Protein AF-A0AAU7C6S2-F1 (afdb_monomer_lite)

Sequence (91 aa):
MAMTNDRERNTTWSYLVEFLTDHRSPWDRGVLDAHWDTAAPTSYIRASLNLAKKKRRRFFALLSSWRRHYLNGLIWGYEKELERRVRVDEA

pLDDT: mean 71.45, std 15.49, range [30.03, 91.0]

Foldseek 3Di:
DPPPPCVLQPVVLVVVCVVPVPDDDPVVNVVSVLVCLLVHDLVVLVVQLVVLVVVCPDPVVVVDVVSNVVSVVSNVSSVVSNVVVVVVVVD

Organism: NCBI:txid3120278

Structure (mmCIF, N/CA/C/O backbone):
data_AF-A0AAU7C6S2-F1
#
_entry.id   AF-A0AAU7C6S2-F1
#
loop_
_atom_site.group_PDB
_atom_site.id
_atom_site.type_symbol
_atom_site.label_atom_id
_atom_site.label_alt_id
_atom_site.label_comp_id
_atom_site.label_asym_id
_atom_site.label_entity_id
_atom_site.label_seq_id
_atom_site.pdbx_PDB_ins_code
_atom_site.Cartn_x
_atom_site.Cartn_y
_atom_site.Cartn_z
_atom_site.occupancy
_atom_site.B_iso_or_equiv
_atom_site.auth_seq_id
_atom_site.auth_comp_id
_atom_site.auth_asym_id
_atom_site.auth_atom_id
_atom_site.pdbx_PDB_model_num
ATOM 1 N N . MET A 1 1 ? -9.977 15.393 3.514 1.00 30.03 1 MET A N 1
ATOM 2 C CA . MET A 1 1 ? -9.945 14.090 2.817 1.00 30.03 1 MET A CA 1
ATOM 3 C C . MET A 1 1 ? -8.986 14.235 1.652 1.00 30.03 1 MET A C 1
ATOM 5 O O . MET A 1 1 ? -9.129 15.197 0.917 1.00 30.03 1 MET A O 1
ATOM 9 N N . ALA A 1 2 ? -7.967 13.384 1.537 1.00 30.47 2 ALA A N 1
ATOM 10 C CA . ALA A 1 2 ? -7.156 13.354 0.323 1.00 30.47 2 ALA A CA 1
ATOM 11 C C . ALA A 1 2 ? -7.921 12.481 -0.673 1.00 30.47 2 ALA A C 1
ATOM 13 O O . ALA A 1 2 ? -7.957 11.266 -0.498 1.00 30.47 2 ALA A O 1
ATOM 14 N N . MET A 1 3 ? -8.600 13.111 -1.631 1.00 34.84 3 MET A N 1
ATOM 15 C CA . MET A 1 3 ? -9.051 12.431 -2.840 1.00 34.84 3 MET A CA 1
ATOM 16 C C . MET A 1 3 ? -7.787 12.089 -3.627 1.00 34.84 3 MET A C 1
ATOM 18 O O . MET A 1 3 ? -7.255 12.914 -4.364 1.00 34.84 3 MET A O 1
ATOM 22 N N . THR A 1 4 ? -7.233 10.905 -3.373 1.00 38.44 4 THR A N 1
ATOM 23 C CA . THR A 1 4 ? -6.291 10.282 -4.298 1.00 38.44 4 THR A CA 1
ATOM 24 C C . THR A 1 4 ? -7.070 10.045 -5.579 1.00 38.44 4 THR A C 1
ATOM 26 O O . THR A 1 4 ? -8.053 9.313 -5.577 1.00 38.44 4 THR A O 1
ATOM 29 N N . ASN A 1 5 ? -6.694 10.771 -6.622 1.00 40.94 5 ASN A N 1
ATOM 30 C CA . ASN A 1 5 ? -7.313 10.737 -7.934 1.00 40.94 5 ASN A CA 1
ATOM 31 C C . ASN A 1 5 ? -7.242 9.287 -8.452 1.00 40.94 5 ASN A C 1
ATOM 33 O O . ASN A 1 5 ? -6.174 8.834 -8.854 1.00 40.94 5 ASN A O 1
ATOM 37 N N . ASP A 1 6 ? -8.352 8.542 -8.415 1.00 48.78 6 ASP A N 1
ATOM 38 C CA . ASP A 1 6 ? -8.422 7.139 -8.875 1.00 48.78 6 ASP A CA 1
ATOM 39 C C . ASP A 1 6 ? -8.032 6.972 -10.359 1.00 48.78 6 ASP A C 1
ATOM 41 O O . ASP A 1 6 ? -7.827 5.860 -10.837 1.00 48.78 6 ASP A O 1
ATOM 45 N N . ARG A 1 7 ? -7.854 8.084 -11.084 1.00 44.00 7 ARG A N 1
ATOM 46 C CA . ARG A 1 7 ? -7.400 8.150 -12.478 1.00 44.00 7 ARG A CA 1
ATOM 47 C C . ARG A 1 7 ? -5.946 7.732 -12.718 1.00 44.00 7 ARG A C 1
ATOM 49 O O . ARG A 1 7 ? -5.584 7.539 -13.871 1.00 44.00 7 ARG A O 1
ATOM 56 N N . GLU A 1 8 ? -5.128 7.566 -11.679 1.00 47.03 8 GLU A N 1
ATOM 57 C CA . GLU A 1 8 ? -3.781 6.974 -11.814 1.00 47.03 8 GLU A CA 1
ATOM 58 C C . GLU A 1 8 ? -3.761 5.452 -11.598 1.00 47.03 8 GLU A C 1
ATOM 60 O O . GLU A 1 8 ? -2.703 4.823 -11.688 1.00 47.03 8 GLU A O 1
ATOM 65 N N . ARG A 1 9 ? -4.917 4.818 -11.348 1.00 51.56 9 ARG A N 1
ATOM 66 C CA . ARG A 1 9 ? -5.012 3.363 -11.470 1.00 51.56 9 ARG A CA 1
ATOM 67 C C . ARG A 1 9 ? -4.898 3.019 -12.948 1.00 51.56 9 ARG A C 1
ATOM 69 O O . ARG A 1 9 ? -5.815 3.304 -13.710 1.00 51.56 9 ARG A O 1
ATOM 76 N N . ASN A 1 10 ? -3.751 2.453 -13.332 1.00 53.19 10 ASN A N 1
ATOM 77 C CA . ASN A 1 10 ? -3.507 1.755 -14.595 1.00 53.19 10 ASN A CA 1
ATOM 78 C C . ASN A 1 10 ? -4.832 1.147 -15.088 1.00 53.19 10 ASN A C 1
ATOM 80 O O . ASN A 1 10 ? -5.393 0.296 -14.400 1.00 53.19 10 ASN A O 1
ATOM 84 N N . THR A 1 11 ? -5.377 1.663 -16.192 1.00 55.59 11 THR A N 1
ATOM 85 C CA . THR A 1 11 ? -6.793 1.504 -16.585 1.00 55.59 11 THR A CA 1
ATOM 86 C C . THR A 1 11 ? -7.242 0.046 -16.652 1.00 55.59 11 THR A C 1
ATOM 88 O O . THR A 1 11 ? -8.388 -0.265 -16.342 1.00 55.59 11 THR A O 1
ATOM 91 N N . THR A 1 12 ? -6.319 -0.860 -16.979 1.00 56.97 12 THR A N 1
ATOM 92 C CA . THR A 1 12 ? -6.524 -2.313 -16.991 1.00 56.97 12 THR A CA 1
ATOM 93 C C . THR A 1 12 ? -6.837 -2.884 -15.609 1.00 56.97 12 THR A C 1
ATOM 95 O O . THR A 1 12 ? -7.646 -3.798 -15.481 1.00 56.97 12 THR A O 1
ATOM 98 N N . TRP A 1 13 ? -6.209 -2.358 -14.559 1.00 57.72 13 TRP A N 1
ATOM 99 C CA . TRP A 1 13 ? -6.410 -2.845 -13.202 1.00 57.72 13 TRP A CA 1
ATOM 100 C C . TRP A 1 13 ? -7.652 -2.267 -12.540 1.00 57.72 13 TRP A C 1
ATOM 102 O O . TRP A 1 13 ? -8.345 -2.981 -11.825 1.00 57.72 13 TRP A O 1
ATOM 112 N N . SER A 1 14 ? -7.966 -0.997 -12.800 1.00 58.00 14 SER A N 1
ATOM 113 C CA . SER A 1 14 ? -9.258 -0.417 -12.423 1.00 58.00 14 SER A CA 1
ATOM 114 C C . SER A 1 14 ? -10.393 -1.242 -13.028 1.00 58.00 14 SER A C 1
ATOM 116 O O . SER A 1 14 ? -11.275 -1.653 -12.283 1.00 58.00 14 SER A O 1
ATOM 118 N N . TYR A 1 15 ? -10.288 -1.611 -14.311 1.00 56.00 15 TYR A N 1
ATOM 119 C CA . TYR A 1 15 ? -11.228 -2.526 -14.970 1.00 56.00 15 TYR A CA 1
ATOM 120 C C . TYR A 1 15 ? -11.285 -3.913 -14.317 1.00 56.00 15 TYR A C 1
ATOM 122 O O . TYR A 1 15 ? -12.367 -4.442 -14.096 1.00 56.00 15 TYR A O 1
ATOM 130 N N . LEU A 1 16 ? -10.135 -4.515 -13.993 1.00 58.06 16 LEU A N 1
ATOM 131 C CA . LEU A 1 16 ? -10.066 -5.832 -13.346 1.00 58.06 16 LEU A CA 1
ATOM 132 C C . LEU A 1 16 ? -10.678 -5.821 -11.945 1.00 58.06 16 LEU A C 1
ATOM 134 O O . LEU A 1 16 ? -11.411 -6.738 -11.596 1.00 58.06 16 LEU A O 1
ATOM 138 N N . VAL A 1 17 ? -10.404 -4.790 -11.148 1.00 61.06 17 VAL A N 1
ATOM 139 C CA . VAL A 1 17 ? -11.001 -4.626 -9.821 1.00 61.06 17 VAL A CA 1
ATOM 140 C C . VAL A 1 17 ? -12.501 -4.422 -9.959 1.00 61.06 17 VAL A C 1
ATOM 142 O O . VAL A 1 17 ? -13.250 -5.149 -9.322 1.00 61.06 17 VAL A O 1
ATOM 145 N N . GLU A 1 18 ? -12.955 -3.505 -10.808 1.00 62.59 18 GLU A N 1
ATOM 146 C CA . GLU A 1 18 ? -14.376 -3.192 -11.004 1.00 62.59 18 GLU A CA 1
ATOM 147 C C . GLU A 1 18 ? -15.161 -4.408 -11.534 1.00 62.59 18 GLU A C 1
ATOM 149 O O . GLU A 1 18 ? -16.205 -4.753 -10.992 1.00 62.59 18 GLU A O 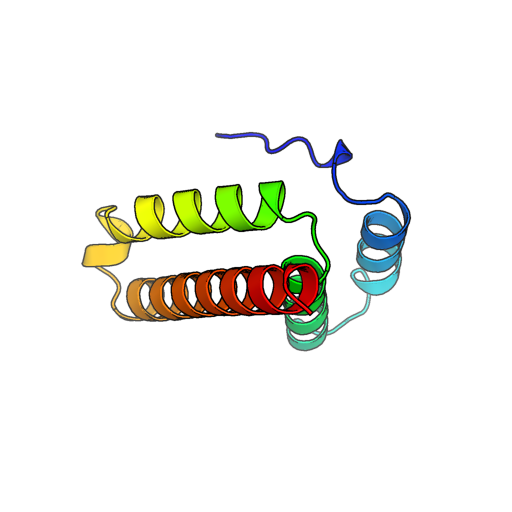1
ATOM 154 N N . PHE A 1 19 ? -14.597 -5.156 -12.487 1.00 60.44 19 PHE A N 1
ATOM 155 C CA . PHE A 1 19 ? -15.205 -6.374 -13.033 1.00 60.44 19 PHE A CA 1
ATOM 156 C C . PHE A 1 19 ? -15.193 -7.562 -12.054 1.00 60.44 19 PHE A C 1
ATOM 158 O O . PHE A 1 19 ? -16.115 -8.376 -12.052 1.00 60.44 19 PHE A O 1
ATOM 165 N N . LEU A 1 20 ? -14.159 -7.697 -11.214 1.00 58.34 20 LEU A N 1
ATOM 166 C CA . LEU A 1 20 ? -14.023 -8.832 -10.290 1.00 58.34 20 LEU A CA 1
ATOM 167 C C . LEU A 1 20 ? -14.609 -8.581 -8.891 1.00 58.34 20 LEU A C 1
ATOM 169 O O . LEU A 1 20 ? -14.783 -9.541 -8.137 1.00 58.34 20 LEU A O 1
ATOM 173 N N . THR A 1 21 ? -14.889 -7.335 -8.495 1.00 58.06 21 THR A N 1
ATOM 174 C CA . THR A 1 21 ? -15.296 -7.014 -7.112 1.00 58.06 21 THR A CA 1
ATOM 175 C C . THR A 1 21 ? -16.774 -7.250 -6.820 1.00 58.06 21 THR A C 1
ATOM 177 O O . THR A 1 21 ? -17.085 -7.607 -5.677 1.00 58.06 21 THR A O 1
ATOM 180 N N . ASP A 1 22 ? -17.669 -7.139 -7.804 1.00 59.91 22 ASP A N 1
ATOM 181 C CA . ASP A 1 22 ? -19.124 -7.164 -7.566 1.00 59.91 22 ASP A CA 1
ATOM 182 C C . ASP A 1 22 ? -19.661 -8.511 -7.047 1.00 59.91 22 ASP A C 1
ATOM 184 O O . ASP A 1 22 ? -20.699 -8.555 -6.384 1.00 59.91 22 ASP A O 1
ATOM 188 N N . HIS A 1 23 ? -18.932 -9.618 -7.244 1.00 59.03 23 HIS A N 1
ATOM 189 C CA . HIS A 1 23 ? -19.391 -10.965 -6.859 1.00 59.03 23 HIS A CA 1
ATOM 190 C C . HIS A 1 23 ? -18.399 -11.791 -6.030 1.00 59.03 23 HIS A C 1
ATOM 192 O O . HIS A 1 23 ? -18.619 -12.984 -5.823 1.00 59.03 23 HIS A O 1
ATOM 198 N N . ARG A 1 24 ? -17.307 -11.197 -5.535 1.00 58.53 24 ARG A N 1
ATOM 199 C CA . ARG A 1 24 ? -16.269 -11.950 -4.812 1.00 58.53 24 ARG A CA 1
ATOM 200 C C . ARG A 1 24 ? -16.235 -11.737 -3.305 1.00 58.53 24 ARG A C 1
ATOM 202 O O . ARG A 1 24 ? -16.603 -10.684 -2.782 1.00 58.53 24 ARG A O 1
ATOM 209 N N . SER A 1 25 ? -15.732 -12.772 -2.630 1.00 64.50 25 SER A N 1
ATOM 210 C CA . SER A 1 25 ? -15.538 -12.807 -1.187 1.00 64.50 25 SER A CA 1
ATOM 211 C C . SER A 1 25 ? -14.575 -11.698 -0.724 1.00 64.50 25 SER A C 1
ATOM 213 O O . SER A 1 25 ? -13.689 -11.286 -1.481 1.00 64.50 25 SER A O 1
ATOM 215 N N . PRO A 1 26 ? -14.680 -11.224 0.531 1.00 64.94 26 PRO A N 1
ATOM 216 C CA . PRO A 1 26 ? -13.756 -10.229 1.082 1.00 64.94 26 PRO A CA 1
ATOM 217 C C . PRO A 1 26 ? -12.275 -10.633 0.988 1.00 64.94 26 PRO A C 1
ATOM 219 O O . PRO A 1 26 ? -11.407 -9.768 0.899 1.00 64.94 26 PRO A O 1
ATOM 222 N N . TRP A 1 27 ? -11.989 -11.940 0.976 1.00 63.88 27 TRP A N 1
ATOM 223 C CA . TRP A 1 27 ? -10.638 -12.482 0.846 1.00 63.88 27 TRP A CA 1
ATOM 224 C C . TRP A 1 27 ? -10.038 -12.227 -0.540 1.00 63.88 27 TRP A C 1
ATOM 226 O O . TRP A 1 27 ? -8.928 -11.714 -0.645 1.00 63.88 27 TRP A O 1
ATOM 236 N N . ASP A 1 28 ? -10.792 -12.508 -1.604 1.00 62.44 28 ASP A N 1
ATOM 237 C CA . ASP A 1 28 ? -10.349 -12.271 -2.981 1.00 62.44 28 ASP A CA 1
ATOM 238 C C . ASP A 1 28 ? -10.094 -10.787 -3.259 1.00 62.44 28 ASP A C 1
ATOM 240 O O . ASP A 1 28 ? -9.138 -10.435 -3.948 1.00 62.44 28 ASP A O 1
ATOM 244 N N . ARG A 1 29 ? -10.924 -9.906 -2.683 1.00 63.78 29 ARG A N 1
ATOM 245 C CA . ARG A 1 29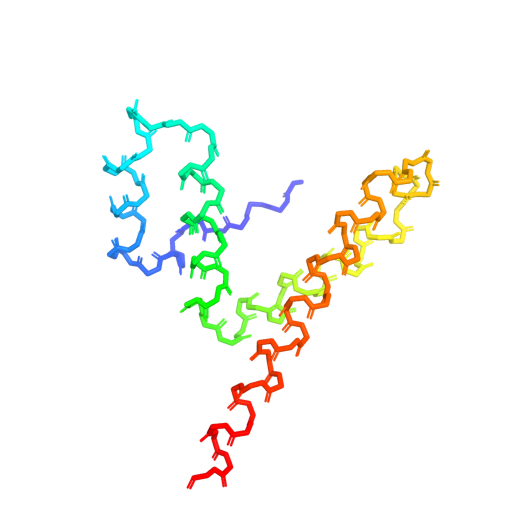 ? -10.703 -8.455 -2.759 1.00 63.78 29 ARG A CA 1
ATOM 246 C C . ARG A 1 29 ? -9.393 -8.065 -2.080 1.00 63.78 29 ARG A C 1
ATOM 248 O O . ARG A 1 29 ? -8.623 -7.305 -2.651 1.00 63.78 29 ARG A O 1
ATOM 255 N N . GLY A 1 30 ? -9.108 -8.642 -0.912 1.00 63.12 30 GLY A N 1
ATOM 256 C CA . GLY A 1 30 ? -7.841 -8.432 -0.212 1.00 63.12 30 GLY A CA 1
ATOM 257 C C . GLY A 1 30 ? -6.622 -8.902 -1.012 1.00 63.12 30 GLY A C 1
ATOM 258 O O . GLY A 1 30 ? -5.594 -8.229 -1.005 1.00 63.12 30 GLY A O 1
ATOM 259 N N . VAL A 1 31 ? -6.737 -10.019 -1.740 1.00 66.00 31 VAL A N 1
ATOM 260 C CA . VAL A 1 31 ? -5.673 -10.518 -2.628 1.00 66.00 31 VAL A CA 1
ATOM 261 C C . VAL A 1 31 ? -5.450 -9.573 -3.806 1.00 66.00 31 VAL A C 1
ATOM 263 O O . VAL A 1 31 ? -4.303 -9.260 -4.114 1.00 66.00 31 VAL A O 1
ATOM 266 N N . LEU A 1 32 ? -6.518 -9.083 -4.441 1.00 63.53 32 LEU A N 1
ATOM 267 C CA . LEU A 1 32 ? -6.411 -8.106 -5.527 1.00 63.53 32 LEU A CA 1
ATOM 268 C C . LEU A 1 32 ? -5.786 -6.795 -5.033 1.00 63.53 32 LEU A C 1
ATOM 270 O O . LEU A 1 32 ? -4.847 -6.303 -5.650 1.00 63.53 32 LEU A O 1
ATOM 274 N N . ASP A 1 33 ? -6.216 -6.267 -3.891 1.00 64.50 33 ASP A N 1
ATOM 275 C CA . ASP A 1 33 ? -5.619 -5.055 -3.319 1.00 64.50 33 ASP A CA 1
ATOM 276 C C . ASP A 1 33 ? -4.122 -5.244 -3.006 1.00 64.50 33 ASP A C 1
ATOM 278 O O . ASP A 1 33 ? -3.305 -4.375 -3.314 1.00 64.50 33 ASP A O 1
ATOM 282 N N . ALA A 1 34 ? -3.724 -6.403 -2.471 1.00 66.69 34 ALA A N 1
ATOM 283 C CA . ALA A 1 34 ? -2.315 -6.719 -2.232 1.00 66.69 34 ALA A CA 1
ATOM 284 C C . ALA A 1 34 ? -1.513 -6.873 -3.539 1.00 66.69 34 ALA A C 1
ATOM 286 O O . ALA A 1 34 ? -0.352 -6.458 -3.629 1.00 66.69 34 ALA A O 1
ATOM 287 N N . HIS A 1 35 ? -2.126 -7.456 -4.570 1.00 68.38 35 HIS A N 1
ATOM 288 C CA . HIS A 1 35 ? -1.485 -7.623 -5.867 1.00 68.38 35 HIS A CA 1
ATOM 289 C C . HIS A 1 35 ? -1.323 -6.284 -6.597 1.00 68.38 35 HIS A C 1
ATOM 291 O O . HIS A 1 35 ? -0.300 -6.032 -7.229 1.00 68.38 35 HIS A O 1
ATOM 297 N N . TRP A 1 36 ? -2.290 -5.384 -6.436 1.00 66.62 36 TRP A N 1
ATOM 298 C CA . TRP A 1 36 ? -2.203 -4.018 -6.928 1.00 66.62 36 TRP A CA 1
ATOM 299 C C . TRP A 1 36 ? -1.055 -3.251 -6.295 1.00 66.62 36 TRP A C 1
ATOM 301 O O . TRP A 1 36 ? -0.231 -2.666 -6.992 1.00 66.62 36 TRP A O 1
ATOM 311 N N . ASP A 1 37 ? -0.979 -3.288 -4.968 1.00 66.31 37 ASP A N 1
ATOM 312 C CA . ASP A 1 37 ? 0.040 -2.582 -4.204 1.00 66.31 37 ASP A CA 1
ATOM 313 C C . ASP A 1 37 ? 1.463 -3.031 -4.579 1.00 66.31 37 ASP A C 1
ATOM 315 O O . ASP A 1 37 ? 2.400 -2.236 -4.512 1.00 66.31 37 ASP A O 1
ATOM 319 N N . THR A 1 38 ? 1.622 -4.276 -5.037 1.00 65.88 38 THR A N 1
ATOM 320 C CA . THR A 1 38 ? 2.893 -4.820 -5.542 1.00 65.88 38 THR A CA 1
ATOM 321 C C . THR A 1 38 ? 3.134 -4.558 -7.031 1.00 65.88 38 THR A C 1
ATOM 323 O O . THR A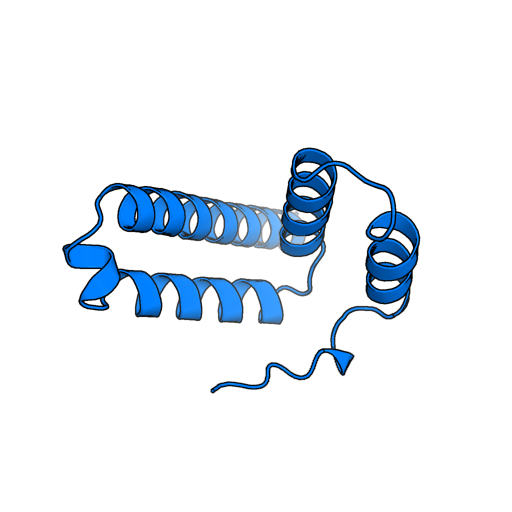 1 38 ? 4.290 -4.453 -7.440 1.00 65.88 38 THR A O 1
ATOM 326 N N . ALA A 1 39 ? 2.088 -4.392 -7.845 1.00 69.12 39 ALA A N 1
ATOM 327 C CA . ALA A 1 39 ? 2.184 -4.074 -9.275 1.00 69.12 39 ALA A CA 1
ATOM 328 C C . ALA A 1 39 ? 2.185 -2.561 -9.586 1.00 69.12 39 ALA A C 1
ATOM 330 O O . ALA A 1 39 ? 2.497 -2.156 -10.705 1.00 69.12 39 ALA A O 1
ATOM 331 N N . ALA A 1 40 ? 1.855 -1.708 -8.614 1.00 75.06 40 ALA A N 1
ATOM 332 C CA . ALA A 1 40 ? 1.742 -0.263 -8.796 1.00 75.06 40 ALA A CA 1
ATOM 333 C C . ALA A 1 40 ? 3.093 0.416 -9.117 1.00 75.06 40 ALA A C 1
ATOM 335 O O . ALA A 1 40 ? 4.155 -0.117 -8.786 1.00 75.06 40 ALA A O 1
ATOM 336 N N . PRO A 1 41 ? 3.109 1.622 -9.716 1.00 81.25 41 PRO A N 1
ATOM 337 C CA . PRO A 1 41 ? 4.339 2.382 -9.946 1.00 81.25 41 PRO A CA 1
ATOM 338 C C . PRO A 1 41 ? 5.130 2.654 -8.657 1.00 81.25 41 PRO A C 1
ATOM 340 O O . PRO A 1 41 ? 4.565 2.825 -7.576 1.00 81.25 41 PRO A O 1
ATOM 343 N N . THR A 1 42 ? 6.458 2.762 -8.762 1.00 85.31 42 THR A N 1
ATOM 344 C CA . THR A 1 42 ? 7.343 2.989 -7.601 1.00 85.31 42 THR A CA 1
ATOM 345 C C . THR A 1 42 ? 6.995 4.280 -6.845 1.00 85.31 42 THR A C 1
ATOM 347 O O . THR A 1 42 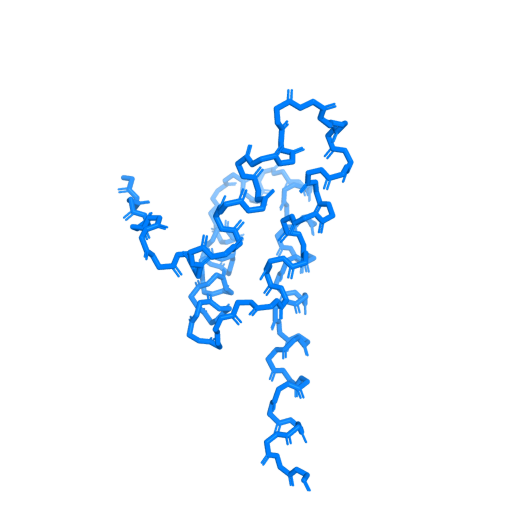? 7.087 4.330 -5.617 1.00 85.31 42 THR A O 1
ATOM 350 N N . SER A 1 43 ? 6.537 5.319 -7.552 1.00 83.06 43 SER A N 1
ATOM 351 C CA . SER A 1 43 ? 6.036 6.568 -6.961 1.00 83.06 43 SER A CA 1
ATOM 352 C C . SER A 1 43 ? 4.818 6.343 -6.056 1.00 83.06 43 SER A C 1
ATOM 354 O O . SER A 1 43 ? 4.779 6.882 -4.948 1.00 83.06 43 SER A O 1
ATOM 356 N N . TYR A 1 44 ? 3.872 5.502 -6.482 1.00 83.06 44 TYR A N 1
ATOM 357 C CA . TYR A 1 44 ? 2.684 5.145 -5.707 1.00 83.06 44 TYR A CA 1
ATOM 358 C C . TYR A 1 44 ? 3.061 4.387 -4.433 1.00 83.06 44 TYR A C 1
ATOM 360 O O . TYR A 1 44 ? 2.636 4.763 -3.343 1.00 83.06 44 TYR A O 1
ATOM 368 N N . ILE A 1 45 ? 3.941 3.387 -4.535 1.00 84.19 45 ILE A N 1
ATOM 369 C CA . ILE A 1 45 ? 4.402 2.616 -3.369 1.00 84.19 45 ILE A CA 1
ATOM 370 C C . ILE A 1 45 ? 5.102 3.528 -2.354 1.00 84.19 45 ILE A C 1
ATOM 372 O O . ILE A 1 45 ? 4.826 3.455 -1.156 1.00 84.19 45 ILE A O 1
ATOM 376 N N . ARG A 1 46 ? 5.949 4.461 -2.814 1.00 86.88 46 ARG A N 1
ATOM 377 C CA . ARG A 1 46 ? 6.583 5.472 -1.945 1.00 86.88 46 ARG A CA 1
ATOM 378 C C . ARG A 1 46 ? 5.548 6.376 -1.267 1.00 86.88 46 ARG A C 1
ATOM 380 O O . ARG A 1 46 ? 5.672 6.663 -0.073 1.00 86.88 46 ARG A O 1
ATOM 387 N N . ALA A 1 47 ? 4.522 6.816 -1.995 1.00 86.69 47 ALA A N 1
ATOM 388 C CA . ALA A 1 47 ? 3.446 7.636 -1.441 1.00 86.69 47 ALA A CA 1
ATOM 389 C C . ALA A 1 47 ? 2.631 6.873 -0.378 1.00 86.69 47 ALA A C 1
ATOM 391 O O . ALA A 1 47 ? 2.414 7.394 0.723 1.00 86.69 47 ALA A O 1
ATOM 392 N N . SER A 1 48 ? 2.255 5.624 -0.660 1.00 85.00 48 SER A N 1
ATOM 393 C CA . SER A 1 48 ? 1.531 4.731 0.253 1.00 85.00 48 SER A CA 1
ATOM 394 C C . SER A 1 48 ? 2.347 4.401 1.503 1.00 85.00 48 SER A C 1
ATOM 396 O O . SER A 1 48 ? 1.819 4.480 2.616 1.00 85.00 48 SER A O 1
ATOM 398 N N . LEU A 1 49 ? 3.656 4.165 1.364 1.00 89.25 49 LEU A N 1
ATOM 399 C CA . LEU A 1 49 ? 4.580 3.994 2.487 1.00 89.25 49 LEU A CA 1
ATOM 400 C C . LEU A 1 49 ? 4.614 5.233 3.391 1.00 89.25 49 LEU A C 1
ATOM 402 O O . LEU A 1 49 ? 4.469 5.123 4.613 1.00 89.25 49 LEU A O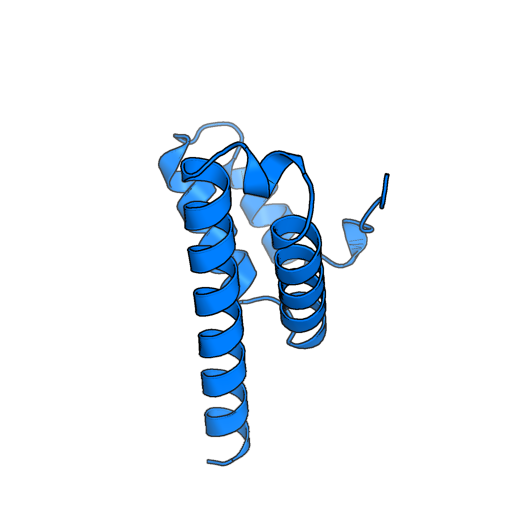 1
ATOM 406 N N . ASN A 1 50 ? 4.760 6.425 2.810 1.00 91.00 50 ASN A N 1
ATOM 407 C CA . ASN A 1 50 ? 4.765 7.679 3.565 1.00 91.00 50 ASN A CA 1
ATOM 408 C C . ASN A 1 50 ? 3.434 7.907 4.291 1.00 91.00 50 ASN A C 1
ATOM 410 O O . ASN A 1 50 ? 3.407 8.307 5.462 1.00 91.00 50 ASN A O 1
ATOM 414 N N . LEU A 1 51 ? 2.318 7.596 3.632 1.00 88.44 51 LEU A N 1
ATOM 415 C CA . LEU A 1 51 ? 0.993 7.681 4.229 1.00 88.44 51 LEU A CA 1
ATOM 416 C C . LEU A 1 51 ? 0.823 6.680 5.380 1.00 88.44 51 LEU A C 1
ATOM 418 O O . LEU A 1 51 ? 0.300 7.057 6.432 1.00 88.44 51 LEU A O 1
ATOM 422 N N . ALA A 1 52 ? 1.283 5.437 5.223 1.00 86.75 52 ALA A N 1
ATOM 423 C CA . ALA A 1 52 ? 1.240 4.407 6.257 1.00 86.75 52 ALA A CA 1
ATOM 424 C C . ALA A 1 52 ? 2.087 4.802 7.478 1.00 86.75 52 ALA A C 1
ATOM 426 O O . ALA A 1 52 ? 1.589 4.773 8.608 1.00 86.75 52 ALA A O 1
ATOM 427 N N . LYS A 1 53 ? 3.314 5.301 7.263 1.00 90.69 53 LYS A N 1
ATOM 428 C CA . LYS A 1 53 ? 4.181 5.862 8.318 1.00 90.69 53 LYS A CA 1
ATOM 429 C C . LYS A 1 53 ? 3.505 7.025 9.049 1.00 90.69 53 LYS A C 1
ATOM 431 O O . LYS A 1 53 ? 3.506 7.064 10.281 1.00 90.69 53 LYS A O 1
ATOM 436 N N . LYS A 1 54 ? 2.856 7.940 8.319 1.00 90.56 54 LYS A N 1
ATOM 437 C CA . LYS A 1 54 ? 2.095 9.055 8.910 1.00 90.56 54 LYS A CA 1
ATOM 438 C C . LYS A 1 54 ? 0.894 8.557 9.718 1.00 90.56 54 LYS A C 1
ATOM 440 O O . LYS A 1 54 ? 0.675 9.036 10.827 1.00 90.56 54 LYS A O 1
ATOM 445 N N . LYS A 1 55 ? 0.129 7.587 9.203 1.00 85.38 55 LYS A N 1
ATOM 446 C CA . LYS A 1 55 ? -1.024 6.980 9.893 1.00 85.38 55 LYS A CA 1
ATOM 447 C C . LYS A 1 55 ? -0.605 6.236 11.164 1.00 85.38 55 LYS A C 1
ATOM 449 O O . LYS A 1 55 ? -1.318 6.338 12.158 1.00 85.38 55 LYS A O 1
ATOM 454 N N . ARG A 1 56 ? 0.553 5.566 11.167 1.00 87.25 56 ARG A N 1
ATOM 455 C CA . ARG A 1 56 ? 1.113 4.869 12.342 1.00 87.25 56 ARG A CA 1
ATOM 456 C C . ARG A 1 56 ? 1.401 5.812 13.512 1.00 87.25 56 ARG A C 1
ATOM 458 O O . ARG A 1 56 ? 1.312 5.391 14.657 1.00 87.25 56 ARG A O 1
ATOM 465 N N . ARG A 1 57 ? 1.716 7.081 13.235 1.00 89.31 57 ARG A N 1
ATOM 466 C CA . ARG A 1 57 ? 1.970 8.113 14.258 1.00 89.31 57 ARG A CA 1
ATOM 467 C C . ARG A 1 57 ? 0.695 8.766 14.805 1.00 89.31 57 ARG A C 1
ATOM 469 O O . ARG A 1 57 ? 0.780 9.581 15.715 1.00 89.31 57 ARG A O 1
ATOM 476 N N . ARG A 1 58 ? -0.483 8.473 14.241 1.00 89.94 58 ARG A N 1
ATOM 477 C CA . ARG A 1 58 ? -1.744 9.102 14.664 1.00 89.94 58 ARG A CA 1
ATOM 478 C C . ARG A 1 58 ? -2.312 8.435 15.909 1.00 89.94 58 ARG A C 1
ATOM 480 O O . ARG A 1 58 ? -2.188 7.228 16.084 1.00 89.94 58 ARG A O 1
ATOM 487 N N . PHE A 1 59 ? -3.046 9.222 16.689 1.00 86.31 59 PHE A N 1
ATOM 488 C CA . PHE A 1 59 ? -3.692 8.816 17.938 1.00 86.31 59 PHE A CA 1
ATOM 489 C C . PHE A 1 59 ? -4.468 7.490 17.838 1.00 86.31 59 PHE A C 1
ATOM 491 O O . PHE A 1 59 ? -4.251 6.583 18.633 1.00 86.31 59 PHE A O 1
ATOM 498 N N . PHE A 1 60 ? -5.271 7.296 16.786 1.00 78.56 60 PHE A N 1
ATOM 499 C CA . PHE A 1 60 ? -6.007 6.040 16.578 1.00 78.56 60 PHE A CA 1
ATOM 500 C C . PHE A 1 60 ? -5.121 4.797 16.395 1.00 78.56 60 PHE A C 1
ATOM 502 O O . PHE A 1 60 ? -5.552 3.690 16.699 1.00 78.56 60 PHE A O 1
ATOM 509 N N . ALA A 1 61 ? -3.897 4.948 15.882 1.00 73.81 61 ALA A N 1
ATOM 510 C CA . ALA A 1 61 ? -2.938 3.847 15.786 1.00 73.81 61 ALA A CA 1
ATOM 511 C C . ALA A 1 61 ? -2.185 3.608 17.106 1.00 73.81 61 ALA A C 1
ATOM 513 O O . ALA A 1 61 ? -1.648 2.524 17.303 1.00 73.81 61 ALA A O 1
ATOM 514 N N . LEU A 1 62 ? -2.150 4.595 18.006 1.00 75.75 62 LEU A N 1
ATOM 515 C CA . LEU A 1 62 ? -1.624 4.424 19.362 1.00 75.75 62 LEU A CA 1
ATOM 516 C C . LEU A 1 62 ? -2.622 3.676 20.251 1.00 75.75 62 LEU A C 1
ATOM 518 O O . LEU A 1 62 ? -2.213 2.825 21.031 1.00 75.75 62 LEU A O 1
ATOM 522 N N . LEU A 1 63 ? -3.918 3.953 20.087 1.00 82.50 63 LEU A N 1
ATOM 523 C CA . LEU A 1 63 ? -4.985 3.329 20.875 1.00 82.50 63 LEU A CA 1
ATOM 524 C C . LEU A 1 63 ? -5.331 1.898 20.445 1.00 82.50 63 LEU A C 1
ATOM 526 O O . LEU A 1 63 ? -5.827 1.121 21.251 1.00 82.50 63 LEU A O 1
ATOM 530 N N . SER A 1 64 ? -5.099 1.541 19.180 1.00 87.06 64 SER A N 1
ATOM 531 C CA . SER A 1 64 ? -5.441 0.218 18.651 1.00 87.06 64 SER A CA 1
ATOM 532 C C . SER A 1 64 ? -4.185 -0.555 18.267 1.00 87.06 64 SER A C 1
ATOM 534 O O . SER A 1 64 ? -3.550 -0.272 17.246 1.00 87.06 64 SER A O 1
ATOM 536 N N . SER A 1 65 ? -3.859 -1.579 19.061 1.00 82.75 65 SER A N 1
ATOM 537 C CA . SER A 1 65 ? -2.774 -2.523 18.770 1.00 82.75 65 SER A CA 1
ATOM 538 C C . SER A 1 65 ? -2.976 -3.200 17.414 1.00 82.75 65 SER A C 1
ATOM 540 O O . SER A 1 65 ? -2.046 -3.240 16.613 1.00 82.75 65 SER A O 1
ATOM 542 N N . TRP A 1 66 ? -4.201 -3.633 17.103 1.00 77.44 66 TRP A N 1
ATOM 543 C CA . TRP A 1 66 ? -4.541 -4.246 15.817 1.00 77.44 66 TRP A CA 1
ATOM 544 C C . TRP A 1 66 ? -4.258 -3.310 14.638 1.00 77.44 66 TRP A C 1
ATOM 546 O O . TRP A 1 66 ? -3.559 -3.681 13.695 1.00 77.44 66 TRP A O 1
ATOM 556 N N . ARG A 1 67 ? -4.699 -2.048 14.727 1.00 79.44 67 ARG A N 1
ATOM 557 C CA . ARG A 1 67 ? -4.411 -1.035 13.702 1.00 79.44 67 ARG A CA 1
ATOM 558 C C . ARG A 1 67 ? -2.912 -0.783 13.562 1.00 79.44 67 ARG A C 1
ATOM 560 O O . ARG A 1 67 ? -2.428 -0.578 12.450 1.00 79.44 67 ARG A O 1
ATOM 567 N N . ARG A 1 68 ? -2.171 -0.792 14.672 1.00 83.38 68 ARG A N 1
ATOM 568 C CA . ARG A 1 68 ? -0.714 -0.633 14.676 1.00 83.38 68 ARG A CA 1
ATOM 569 C C . ARG A 1 68 ? -0.021 -1.810 13.993 1.00 83.38 68 ARG A C 1
ATOM 571 O O . ARG A 1 68 ? 0.843 -1.572 13.159 1.00 83.38 68 ARG A O 1
ATOM 578 N N . HIS A 1 69 ? -0.420 -3.044 14.296 1.00 80.81 69 HIS A N 1
ATOM 579 C CA . HIS A 1 69 ? 0.102 -4.251 13.650 1.00 80.81 69 HIS A CA 1
ATOM 580 C C . HIS A 1 69 ? -0.186 -4.261 12.150 1.00 80.81 69 HIS A C 1
ATOM 582 O O . HIS A 1 69 ? 0.734 -4.473 11.365 1.00 80.81 69 HIS A O 1
ATOM 588 N N . TYR A 1 70 ? -1.414 -3.928 11.751 1.00 82.81 70 TYR A N 1
ATOM 589 C CA . TYR A 1 70 ? -1.780 -3.788 10.344 1.00 82.81 70 TYR A CA 1
ATOM 590 C C . TYR A 1 70 ? -0.900 -2.754 9.621 1.00 82.81 70 TYR A C 1
ATOM 592 O O . TYR A 1 70 ? -0.300 -3.048 8.590 1.00 82.81 70 TYR A O 1
ATOM 600 N N . LEU A 1 71 ? -0.744 -1.556 10.198 1.00 83.38 71 LEU A N 1
ATOM 601 C CA . LEU A 1 71 ? 0.106 -0.511 9.621 1.00 83.38 71 LEU A CA 1
ATOM 602 C C . LEU A 1 71 ? 1.588 -0.911 9.585 1.00 83.38 71 LEU A C 1
ATOM 604 O O . LEU A 1 71 ? 2.287 -0.527 8.654 1.00 83.38 71 LEU A O 1
ATOM 608 N N . ASN A 1 72 ? 2.073 -1.675 10.566 1.00 85.62 72 ASN A N 1
ATOM 609 C CA . ASN A 1 72 ? 3.434 -2.214 10.550 1.00 85.62 72 ASN A CA 1
ATOM 610 C C . ASN A 1 72 ? 3.626 -3.214 9.405 1.00 85.62 72 ASN A C 1
ATOM 612 O O . ASN A 1 72 ? 4.647 -3.141 8.729 1.00 85.62 72 ASN A O 1
ATOM 616 N N . GLY A 1 73 ? 2.647 -4.094 9.174 1.00 81.56 73 GLY A N 1
ATOM 617 C CA . GLY A 1 73 ? 2.657 -5.039 8.057 1.00 81.56 73 GLY A CA 1
ATOM 618 C C . GLY A 1 73 ? 2.702 -4.331 6.705 1.00 81.56 73 GLY A C 1
ATOM 619 O O . GLY A 1 73 ? 3.561 -4.642 5.886 1.00 81.56 73 GLY A O 1
ATOM 620 N N . LEU A 1 74 ? 1.860 -3.308 6.509 1.00 83.62 74 LEU A N 1
ATOM 621 C CA . LEU A 1 74 ? 1.882 -2.490 5.289 1.00 83.62 74 LEU A CA 1
ATOM 622 C C . LEU A 1 74 ? 3.228 -1.788 5.076 1.00 83.62 74 LEU A C 1
ATOM 624 O O . LEU A 1 74 ? 3.768 -1.807 3.975 1.00 83.62 74 LEU A O 1
ATOM 628 N N . ILE A 1 75 ? 3.783 -1.172 6.126 1.00 87.31 75 ILE A N 1
ATOM 629 C CA . ILE A 1 75 ? 5.088 -0.497 6.048 1.00 87.31 75 ILE A CA 1
ATOM 630 C C . ILE A 1 75 ? 6.175 -1.486 5.624 1.00 87.31 75 ILE A C 1
ATOM 632 O O . ILE A 1 75 ? 6.932 -1.182 4.707 1.00 87.31 75 ILE A O 1
ATOM 636 N N . TRP A 1 76 ? 6.223 -2.660 6.259 1.00 87.94 76 TRP A N 1
ATOM 637 C CA . TRP A 1 76 ? 7.201 -3.694 5.934 1.00 87.94 76 TRP A CA 1
ATOM 638 C C . TRP A 1 76 ? 7.052 -4.184 4.488 1.00 87.94 76 TRP A C 1
ATOM 640 O O . TRP A 1 76 ? 8.047 -4.268 3.772 1.00 87.94 76 TRP A O 1
ATOM 650 N N . GLY A 1 77 ? 5.818 -4.440 4.039 1.00 84.06 77 GLY A N 1
ATOM 651 C CA . GLY A 1 77 ? 5.536 -4.882 2.672 1.00 84.06 77 GLY A CA 1
ATOM 652 C C . GLY A 1 77 ? 6.003 -3.875 1.620 1.00 84.06 77 GLY A C 1
ATOM 653 O O . GLY A 1 77 ? 6.729 -4.242 0.699 1.00 84.06 77 GLY A O 1
ATOM 654 N N . TYR A 1 78 ? 5.672 -2.590 1.790 1.00 85.56 78 TYR A N 1
ATOM 655 C CA . TYR A 1 78 ? 6.124 -1.547 0.865 1.00 85.56 78 TYR A CA 1
ATOM 656 C C . TYR A 1 78 ? 7.644 -1.344 0.889 1.00 85.56 78 TYR A C 1
ATOM 658 O O . TYR A 1 78 ? 8.239 -1.126 -0.162 1.00 85.56 78 TYR A O 1
ATOM 666 N N . GLU A 1 79 ? 8.291 -1.407 2.058 1.00 88.06 79 GLU A N 1
ATOM 667 C CA . GLU A 1 79 ? 9.755 -1.294 2.153 1.00 88.06 79 GLU A CA 1
ATOM 668 C C . GLU A 1 79 ? 10.456 -2.446 1.429 1.00 88.06 79 GLU A C 1
ATOM 670 O O . GLU A 1 79 ? 11.395 -2.204 0.671 1.00 88.06 79 GLU A O 1
ATOM 675 N N . LYS A 1 80 ? 9.963 -3.678 1.595 1.00 87.50 80 LYS A N 1
ATOM 676 C CA . LYS A 1 80 ? 10.510 -4.853 0.908 1.00 87.50 80 LYS A CA 1
ATOM 677 C C . LYS A 1 80 ? 10.295 -4.815 -0.596 1.00 87.50 80 LYS A C 1
ATOM 679 O O . LYS A 1 80 ? 11.195 -5.186 -1.341 1.00 87.50 80 LYS A O 1
ATOM 684 N N . GLU A 1 81 ? 9.144 -4.332 -1.047 1.00 82.88 81 GLU A N 1
ATOM 685 C CA . GLU A 1 81 ? 8.876 -4.194 -2.477 1.00 82.88 81 GLU A CA 1
ATOM 686 C C . GLU A 1 81 ? 9.753 -3.110 -3.121 1.00 82.88 81 GLU A C 1
ATOM 688 O O . GLU A 1 81 ? 10.281 -3.309 -4.213 1.00 82.88 81 GLU A O 1
ATOM 693 N N . LEU A 1 82 ? 9.986 -1.987 -2.433 1.00 86.38 82 LEU A N 1
ATOM 694 C CA . LEU A 1 82 ? 10.934 -0.973 -2.905 1.00 86.38 82 LEU A CA 1
ATOM 695 C C . LEU A 1 82 ? 12.367 -1.513 -2.954 1.00 86.38 82 LEU A C 1
ATOM 697 O O . LEU A 1 82 ? 13.064 -1.269 -3.933 1.00 86.38 82 LEU A O 1
ATOM 701 N N . GLU A 1 83 ? 12.790 -2.270 -1.938 1.00 86.62 83 GLU A N 1
ATOM 702 C CA . GLU A 1 83 ? 14.095 -2.940 -1.918 1.00 86.62 83 GLU A CA 1
ATOM 703 C C . GLU A 1 83 ? 14.240 -3.932 -3.085 1.00 86.62 83 GLU A C 1
ATOM 705 O O . GLU A 1 83 ? 15.269 -3.941 -3.757 1.00 86.62 83 GLU A O 1
ATOM 710 N N . ARG A 1 84 ? 13.199 -4.729 -3.373 1.00 84.75 84 ARG A N 1
ATOM 711 C CA . ARG A 1 84 ? 13.171 -5.661 -4.512 1.00 84.75 84 ARG A CA 1
ATOM 712 C C . ARG A 1 84 ? 13.385 -4.934 -5.836 1.00 84.75 84 ARG A C 1
ATOM 714 O O . ARG A 1 84 ? 14.161 -5.405 -6.656 1.00 84.75 84 ARG A O 1
ATOM 721 N N . ARG A 1 85 ? 12.709 -3.802 -6.041 1.00 82.06 85 ARG A N 1
ATOM 722 C CA . ARG A 1 85 ? 12.796 -3.027 -7.288 1.00 82.06 85 ARG A CA 1
ATOM 723 C C . ARG A 1 85 ? 14.167 -2.401 -7.493 1.00 82.06 85 ARG A C 1
ATOM 725 O O . ARG A 1 85 ? 14.697 -2.512 -8.585 1.00 82.06 85 ARG A O 1
ATOM 732 N N . VAL A 1 86 ? 14.769 -1.846 -6.438 1.00 83.25 86 VAL A N 1
ATOM 733 C CA . VAL A 1 86 ? 16.144 -1.320 -6.507 1.00 83.25 86 VAL A CA 1
ATOM 734 C C . VAL A 1 86 ? 17.124 -2.416 -6.936 1.00 83.25 86 VAL A C 1
ATOM 736 O O . VAL A 1 86 ? 17.916 -2.192 -7.838 1.00 83.25 86 VAL A O 1
ATOM 739 N N . ARG A 1 87 ? 17.016 -3.627 -6.371 1.00 73.50 87 ARG A N 1
ATOM 740 C CA . ARG A 1 87 ? 17.876 -4.759 -6.764 1.00 73.50 87 ARG A CA 1
ATOM 741 C C . ARG A 1 87 ? 17.659 -5.233 -8.203 1.00 73.50 87 ARG A C 1
ATOM 743 O O . ARG A 1 87 ? 18.592 -5.750 -8.798 1.00 73.50 87 ARG A O 1
ATOM 750 N N . VAL A 1 88 ? 16.435 -5.130 -8.726 1.00 72.31 88 VAL A N 1
ATOM 751 C CA . VAL A 1 88 ? 16.131 -5.472 -10.127 1.00 72.31 88 VAL A CA 1
ATOM 752 C C . VAL A 1 88 ? 16.701 -4.422 -11.077 1.00 72.31 88 VAL A C 1
ATOM 754 O O . VAL A 1 88 ? 17.180 -4.791 -12.136 1.00 72.31 88 VAL A O 1
ATOM 757 N N . ASP A 1 89 ? 16.684 -3.145 -10.694 1.00 60.25 89 ASP A N 1
ATOM 758 C CA . ASP A 1 89 ? 17.258 -2.062 -11.502 1.00 60.25 89 ASP A CA 1
ATOM 759 C C . ASP A 1 89 ? 18.807 -2.075 -11.499 1.00 60.25 89 ASP A C 1
ATOM 761 O O . ASP A 1 89 ? 19.429 -1.512 -12.398 1.00 60.25 89 ASP A O 1
ATOM 765 N N . GLU A 1 90 ? 19.436 -2.690 -10.489 1.00 54.16 90 GLU A N 1
ATOM 766 C CA . GLU A 1 90 ? 20.897 -2.844 -10.356 1.00 54.16 90 GLU A CA 1
ATOM 767 C C . GLU A 1 90 ? 21.477 -4.077 -11.085 1.00 54.16 90 GLU A C 1
ATOM 769 O O . GLU A 1 90 ? 22.700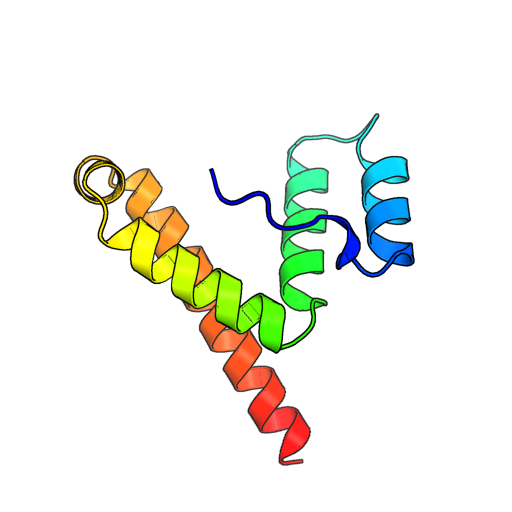 -4.162 -11.228 1.00 54.16 90 GLU A O 1
ATOM 774 N N . ALA A 1 91 ? 20.635 -5.029 -11.508 1.00 52.28 91 ALA A N 1
ATOM 775 C CA . ALA A 1 91 ? 21.023 -6.310 -12.117 1.00 52.28 91 ALA A CA 1
ATOM 776 C C . ALA A 1 91 ? 20.854 -6.311 -13.644 1.00 52.28 91 ALA A C 1
ATOM 778 O O . ALA A 1 91 ? 21.723 -6.913 -14.316 1.00 52.28 91 ALA A O 1
#

Radius of gyration: 14.72 Å; chains: 1; bounding box: 40×27×38 Å

Secondary structure (DSSP, 8-state):
-----GGGS-HHHHHHHHHHHTT--HHHHHHHHHHHHHHS-HHHHHHHHHHHHHHHTSHHHHH-HHHHHHHHHHHHHHHHHHHHHHHHHT-